Protein AF-A0A8T4T2M6-F1 (afdb_monomer_lite)

pLDDT: mean 74.39, std 11.46, range [34.25, 92.69]

Sequence (137 aa):
MAKRTNLLNYALTEQQREALRVYLTNAEISQTTISNKVGRSQRGISRILLGQGGLNQELATKIYKLLRTPQELEFLCNLQEHAVNFKQRDTGIQDSYTHLRDAYLSTIKTAFDNQPNERKLEILADLENLVKKYEAK

Foldseek 3Di:
DPPPPPQPFDADDLVLLVLLVVLCVVLVQDLVLVCVQLVHDSVQSVCNSVRNHTDGPSSVVSSVCCSPPVVVSVVSSVVVVVVVVVVVVVVVVVVVVVVVVVVVVVVVVVVLVPDDPVVNVVVVVVVVVVVVVVVVD

Structure (mmCIF, N/CA/C/O backbone):
data_AF-A0A8T4T2M6-F1
#
_entry.id   AF-A0A8T4T2M6-F1
#
loop_
_atom_site.group_PDB
_atom_site.id
_atom_site.type_symbol
_atom_site.label_atom_id
_atom_site.label_alt_id
_atom_site.label_comp_id
_atom_site.label_asym_id
_atom_site.label_entity_id
_atom_site.label_seq_id
_atom_site.pdbx_PDB_ins_code
_atom_site.Cartn_x
_atom_site.Cartn_y
_atom_site.Cartn_z
_atom_site.occupancy
_atom_site.B_iso_or_equiv
_atom_site.auth_seq_id
_atom_site.auth_comp_id
_atom_site.auth_asym_id
_atom_site.auth_atom_id
_atom_site.pdbx_PDB_model_num
ATOM 1 N N . MET A 1 1 ? 2.627 25.364 -31.805 1.00 34.25 1 MET A N 1
ATOM 2 C CA . MET A 1 1 ? 3.271 24.178 -32.418 1.00 34.25 1 MET A CA 1
ATOM 3 C C . MET A 1 1 ? 3.623 23.174 -31.324 1.00 34.25 1 MET A C 1
ATOM 5 O O . MET A 1 1 ? 4.614 23.369 -30.633 1.00 34.25 1 MET A O 1
ATOM 9 N N . ALA A 1 2 ? 2.818 22.127 -31.126 1.00 36.78 2 ALA A N 1
ATOM 10 C CA . ALA A 1 2 ? 3.217 21.013 -30.268 1.00 36.78 2 ALA A CA 1
ATOM 11 C C . ALA A 1 2 ? 4.234 20.158 -31.040 1.00 36.78 2 ALA A C 1
ATOM 13 O O . ALA A 1 2 ? 3.891 19.558 -32.060 1.00 36.78 2 ALA A O 1
ATOM 14 N N . LYS A 1 3 ? 5.499 20.154 -30.604 1.00 42.34 3 LYS A N 1
ATOM 15 C CA . LYS A 1 3 ? 6.517 19.236 -31.130 1.00 42.34 3 LYS A CA 1
ATOM 16 C C . LYS A 1 3 ? 6.006 17.808 -30.905 1.00 42.34 3 LYS A C 1
ATOM 18 O O . LYS A 1 3 ? 5.812 17.416 -29.759 1.00 42.34 3 LYS A O 1
ATOM 23 N N . ARG A 1 4 ? 5.765 17.047 -31.982 1.00 44.44 4 ARG A N 1
ATOM 24 C CA . ARG A 1 4 ? 5.502 15.602 -31.909 1.00 44.44 4 ARG A CA 1
ATOM 25 C C . ARG A 1 4 ? 6.739 14.949 -31.299 1.00 44.44 4 ARG A C 1
ATOM 27 O O . ARG A 1 4 ? 7.752 14.785 -31.973 1.00 44.44 4 ARG A O 1
ATOM 34 N N . THR A 1 5 ? 6.682 14.634 -30.012 1.00 48.62 5 THR A N 1
ATOM 35 C CA . THR A 1 5 ? 7.650 13.759 -29.360 1.00 48.62 5 THR A CA 1
ATOM 36 C C . THR A 1 5 ? 7.555 12.411 -30.060 1.00 48.62 5 THR A C 1
ATOM 38 O O . THR A 1 5 ? 6.572 11.691 -29.898 1.00 48.62 5 THR A O 1
ATOM 41 N N . ASN A 1 6 ? 8.551 12.090 -30.886 1.00 43.19 6 ASN A N 1
ATOM 42 C CA . ASN A 1 6 ? 8.732 10.741 -31.398 1.00 43.19 6 ASN A CA 1
ATOM 43 C C . ASN A 1 6 ? 8.905 9.820 -30.186 1.00 43.19 6 ASN A C 1
ATOM 45 O O . ASN A 1 6 ? 9.961 9.792 -29.556 1.00 43.19 6 ASN A O 1
ATOM 49 N N . LEU A 1 7 ? 7.837 9.108 -29.827 1.00 43.72 7 LEU A N 1
ATOM 50 C CA . LEU A 1 7 ? 7.881 7.990 -28.897 1.00 43.72 7 LEU A CA 1
ATOM 51 C C . LEU A 1 7 ? 8.654 6.872 -29.594 1.00 43.72 7 LEU A C 1
ATOM 53 O O . LEU A 1 7 ? 8.073 5.997 -30.229 1.00 43.72 7 LEU A O 1
ATOM 57 N N . LEU A 1 8 ? 9.982 6.930 -29.505 1.00 49.09 8 LEU A N 1
ATOM 58 C CA . LEU A 1 8 ? 10.813 5.750 -29.684 1.00 49.09 8 LEU A CA 1
ATOM 59 C C . LEU A 1 8 ? 10.276 4.708 -28.697 1.00 49.09 8 LEU A C 1
ATOM 61 O O . LEU A 1 8 ? 10.317 4.905 -27.482 1.00 49.09 8 LEU A O 1
ATOM 65 N N . ASN A 1 9 ? 9.645 3.672 -29.240 1.00 56.59 9 ASN A N 1
ATOM 66 C CA . ASN A 1 9 ? 8.954 2.652 -28.472 1.00 56.59 9 ASN A CA 1
ATOM 67 C C . ASN A 1 9 ? 10.001 1.636 -28.011 1.00 56.59 9 ASN A C 1
ATOM 69 O O . ASN A 1 9 ? 10.291 0.663 -28.705 1.00 56.59 9 ASN A O 1
ATOM 73 N N . TYR A 1 10 ? 10.640 1.917 -26.876 1.00 64.12 10 TYR A N 1
ATOM 74 C CA . TYR A 1 10 ? 11.613 1.006 -26.292 1.00 64.12 10 TYR A CA 1
ATOM 75 C C . TYR A 1 10 ? 10.845 -0.165 -25.675 1.00 64.12 10 TYR A C 1
ATOM 77 O O . TYR A 1 10 ? 10.082 0.009 -24.724 1.00 64.12 10 TYR A O 1
ATOM 85 N N . ALA A 1 11 ? 11.021 -1.360 -26.226 1.00 65.06 11 ALA A N 1
ATOM 86 C CA . ALA A 1 11 ? 10.512 -2.588 -25.633 1.00 65.06 11 ALA A CA 1
ATOM 87 C C . ALA A 1 11 ? 11.636 -3.260 -24.836 1.00 65.06 11 ALA A C 1
ATOM 89 O O . ALA A 1 11 ? 12.753 -3.393 -25.334 1.00 65.06 11 ALA A O 1
ATOM 90 N N . LEU A 1 12 ? 11.343 -3.704 -23.610 1.00 72.00 12 LEU A N 1
ATOM 91 C CA . LEU A 1 12 ? 12.220 -4.663 -22.933 1.00 72.00 12 LEU A CA 1
ATOM 92 C C . LEU A 1 12 ? 12.234 -5.956 -23.739 1.00 72.00 12 LEU A C 1
ATOM 94 O O . LEU A 1 12 ? 11.183 -6.374 -24.232 1.00 72.00 12 LEU A O 1
ATOM 98 N N . THR A 1 13 ? 13.381 -6.620 -23.825 1.00 79.69 13 THR A N 1
ATOM 99 C CA . THR A 1 13 ? 13.428 -7.977 -24.376 1.00 79.69 13 THR A CA 1
ATOM 100 C C . THR A 1 13 ? 12.667 -8.943 -23.468 1.00 79.69 13 THR A C 1
ATOM 102 O O . THR A 1 13 ? 12.436 -8.666 -22.290 1.00 79.69 13 THR A O 1
ATOM 105 N N . GLU A 1 14 ? 12.267 -10.095 -24.001 1.00 80.06 14 GLU A N 1
ATOM 106 C CA . GLU A 1 14 ? 11.636 -11.145 -23.196 1.00 80.06 14 GLU A CA 1
ATOM 107 C C . GLU A 1 14 ? 12.518 -11.568 -22.018 1.00 80.06 14 GLU A C 1
ATOM 109 O O . GLU A 1 14 ? 12.050 -11.594 -20.885 1.00 80.06 14 GLU A O 1
ATOM 114 N N . GLN A 1 15 ? 13.819 -11.739 -22.263 1.00 76.38 15 GLN A N 1
ATOM 115 C CA . GLN A 1 15 ? 14.806 -12.046 -21.231 1.00 76.38 15 GLN A CA 1
ATOM 116 C C . GLN A 1 15 ? 14.878 -10.969 -20.135 1.00 76.38 15 GLN A C 1
ATOM 118 O O . GLN A 1 15 ? 14.986 -11.296 -18.959 1.00 76.38 15 GLN A O 1
ATOM 123 N N . GLN A 1 16 ? 14.792 -9.682 -20.491 1.00 76.56 16 GLN A N 1
ATOM 124 C CA . GLN A 1 16 ? 14.789 -8.588 -19.512 1.00 76.56 16 GLN A CA 1
ATOM 125 C C . GLN A 1 16 ? 13.499 -8.546 -18.690 1.00 76.56 16 GLN A C 1
ATOM 127 O O . GLN A 1 16 ? 13.543 -8.246 -17.499 1.00 76.56 16 GLN A O 1
ATOM 132 N N . ARG A 1 17 ? 12.350 -8.841 -19.310 1.00 83.62 17 ARG A N 1
ATOM 133 C CA . ARG A 1 17 ? 11.072 -8.936 -18.592 1.00 83.62 17 ARG A CA 1
ATOM 134 C C . ARG A 1 17 ? 11.067 -10.113 -17.635 1.00 83.62 17 ARG A C 1
ATOM 136 O O . ARG A 1 17 ? 10.606 -9.954 -16.512 1.00 83.62 17 ARG A O 1
ATOM 143 N N . GLU A 1 18 ? 11.589 -11.253 -18.068 1.00 80.94 18 GLU A N 1
ATOM 144 C CA . GLU A 1 18 ? 11.655 -12.449 -17.238 1.00 80.94 18 GLU A CA 1
ATOM 145 C C . GLU A 1 18 ? 12.635 -12.266 -16.081 1.00 80.94 18 GLU A C 1
ATOM 147 O O . GLU A 1 18 ? 12.271 -12.513 -14.936 1.00 80.94 18 GLU A O 1
ATOM 152 N N . ALA A 1 19 ? 13.816 -11.696 -16.341 1.00 76.94 19 ALA A N 1
ATOM 153 C CA . ALA A 1 19 ? 14.750 -11.312 -15.288 1.00 76.94 19 ALA A CA 1
ATOM 154 C C . ALA A 1 19 ? 14.092 -10.367 -14.274 1.00 76.94 19 ALA A C 1
ATOM 156 O O . ALA A 1 19 ? 14.228 -10.580 -13.076 1.00 76.94 19 ALA A O 1
ATOM 157 N N . LEU A 1 20 ? 13.326 -9.371 -14.735 1.00 79.44 20 LEU A N 1
ATOM 158 C CA . LEU A 1 20 ? 12.578 -8.488 -13.845 1.00 79.44 20 LEU A CA 1
ATOM 159 C C . LEU A 1 20 ? 11.507 -9.246 -13.054 1.00 79.44 20 LEU A C 1
ATOM 161 O O . LEU A 1 20 ? 11.430 -9.052 -11.853 1.00 79.44 20 LEU A O 1
ATOM 165 N N . ARG A 1 21 ? 10.708 -10.130 -13.662 1.00 82.75 21 ARG A N 1
ATOM 166 C CA . ARG A 1 21 ? 9.704 -10.916 -12.919 1.00 82.75 21 ARG A CA 1
ATOM 167 C C . ARG A 1 21 ? 10.340 -11.784 -11.842 1.00 82.75 21 ARG A C 1
ATOM 169 O O . ARG A 1 21 ? 9.953 -11.660 -10.687 1.00 82.75 21 ARG A O 1
ATOM 176 N N . VAL A 1 22 ? 11.321 -12.604 -12.216 1.00 81.19 22 VAL A N 1
ATOM 177 C CA . VAL A 1 22 ? 12.038 -13.495 -11.293 1.00 81.19 22 VAL A CA 1
ATOM 178 C C . VAL A 1 22 ? 12.646 -12.687 -10.155 1.00 81.19 22 VAL A C 1
ATOM 180 O O . VAL A 1 22 ? 12.525 -13.063 -8.995 1.00 81.19 22 VAL A O 1
ATOM 183 N N . TYR A 1 23 ? 13.236 -11.538 -10.477 1.00 76.75 23 TYR A N 1
ATOM 184 C CA . TYR A 1 23 ? 13.822 -10.655 -9.484 1.00 76.75 23 TYR A CA 1
ATOM 185 C C . TYR A 1 23 ? 12.788 -10.159 -8.462 1.00 76.75 23 TYR A C 1
ATOM 187 O O . TYR A 1 23 ? 13.011 -10.239 -7.257 1.00 76.75 23 TYR A O 1
ATOM 195 N N . LEU A 1 24 ? 11.637 -9.678 -8.934 1.00 79.19 24 LEU A N 1
ATOM 196 C CA . LEU A 1 24 ? 10.571 -9.176 -8.067 1.00 79.19 24 LEU A CA 1
ATOM 197 C C . LEU A 1 24 ? 9.939 -10.280 -7.231 1.00 79.19 24 LEU A C 1
ATOM 199 O O . LEU A 1 24 ? 9.623 -10.051 -6.072 1.00 79.19 24 LEU A O 1
ATOM 203 N N . THR A 1 25 ? 9.784 -11.473 -7.798 1.00 82.00 25 THR A N 1
ATOM 204 C CA . THR A 1 25 ? 9.288 -12.636 -7.066 1.00 82.00 25 THR A CA 1
ATOM 205 C C . THR A 1 25 ? 10.268 -13.058 -5.974 1.00 82.00 25 THR A C 1
ATOM 207 O O . THR A 1 25 ? 9.846 -13.237 -4.838 1.00 82.00 25 THR A O 1
ATOM 210 N N . ASN A 1 26 ? 11.565 -13.154 -6.280 1.00 76.12 26 ASN A N 1
ATOM 211 C CA . ASN A 1 26 ? 12.584 -13.583 -5.317 1.00 76.12 26 ASN A CA 1
ATOM 212 C C . ASN A 1 26 ? 12.789 -12.583 -4.176 1.00 76.12 26 ASN A C 1
ATOM 214 O O . ASN A 1 26 ? 13.057 -12.986 -3.051 1.00 76.12 26 ASN A O 1
ATOM 218 N N . ALA A 1 27 ? 12.677 -11.288 -4.465 1.00 70.25 27 ALA A N 1
ATOM 219 C CA . ALA A 1 27 ? 12.750 -10.236 -3.455 1.00 70.25 27 ALA A CA 1
ATOM 220 C C . ALA A 1 27 ? 11.393 -9.975 -2.770 1.00 7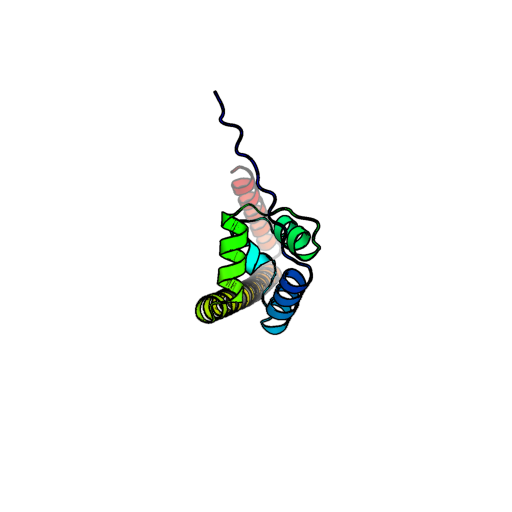0.25 27 ALA A C 1
ATOM 222 O O . ALA A 1 27 ? 11.266 -9.024 -2.004 1.00 70.25 27 ALA A O 1
ATOM 223 N N . GLU A 1 28 ? 10.363 -10.759 -3.109 1.00 78.00 28 GLU A N 1
ATOM 224 C CA . GLU A 1 28 ? 8.965 -10.571 -2.709 1.00 78.00 28 GLU A CA 1
ATOM 225 C C . GLU A 1 28 ? 8.404 -9.168 -3.014 1.00 78.00 28 GLU A C 1
ATOM 227 O O . GLU A 1 28 ? 7.342 -8.799 -2.521 1.00 78.00 28 GLU A O 1
ATOM 232 N N . ILE A 1 29 ? 9.063 -8.374 -3.864 1.00 77.75 29 ILE A N 1
ATOM 233 C CA . ILE A 1 29 ? 8.708 -6.982 -4.138 1.00 77.75 29 ILE A CA 1
ATOM 234 C C . ILE A 1 29 ? 7.391 -6.910 -4.919 1.00 77.75 29 ILE A C 1
ATOM 236 O O . ILE A 1 29 ? 7.278 -7.347 -6.068 1.00 77.75 29 ILE A O 1
ATOM 240 N N . SER A 1 30 ? 6.390 -6.256 -4.331 1.00 81.44 30 SER A N 1
ATOM 241 C CA . SER A 1 30 ? 5.091 -6.059 -4.963 1.00 81.44 30 SER A CA 1
ATOM 242 C C . SER A 1 30 ? 5.188 -5.150 -6.194 1.00 81.44 30 SER A C 1
ATOM 244 O O . SER A 1 30 ? 5.950 -4.177 -6.241 1.00 81.44 30 SER A O 1
ATOM 246 N N . GLN A 1 31 ? 4.328 -5.398 -7.187 1.00 77.88 31 GLN A N 1
ATOM 247 C CA . GLN A 1 31 ? 4.241 -4.534 -8.371 1.00 77.88 31 GLN A CA 1
ATOM 248 C C . GLN A 1 31 ? 3.907 -3.078 -8.011 1.00 77.88 31 GLN A C 1
ATOM 250 O O . GLN A 1 31 ? 4.321 -2.166 -8.725 1.00 77.88 31 GLN A O 1
ATOM 255 N N . THR A 1 32 ? 3.196 -2.852 -6.903 1.00 80.12 32 THR A N 1
ATOM 256 C CA . THR A 1 32 ? 2.858 -1.522 -6.377 1.00 80.12 32 THR A CA 1
ATOM 257 C C . THR A 1 32 ? 4.095 -0.771 -5.880 1.00 80.12 32 THR A C 1
ATOM 259 O O . THR A 1 32 ? 4.253 0.412 -6.173 1.00 80.12 32 THR A O 1
ATOM 262 N N . THR A 1 33 ? 5.014 -1.453 -5.194 1.00 78.31 33 THR A N 1
ATOM 263 C CA . THR A 1 33 ? 6.266 -0.856 -4.695 1.00 78.31 33 THR A CA 1
ATOM 264 C C . THR A 1 33 ? 7.098 -0.297 -5.855 1.00 78.31 33 THR A C 1
ATOM 266 O O . THR A 1 33 ? 7.558 0.846 -5.830 1.00 78.31 33 THR A O 1
ATOM 269 N N . ILE A 1 34 ? 7.205 -1.062 -6.941 1.00 80.81 34 ILE A N 1
ATOM 270 C CA . ILE A 1 34 ? 7.917 -0.650 -8.159 1.00 80.81 34 ILE A CA 1
ATOM 271 C C . ILE A 1 34 ? 7.161 0.458 -8.874 1.00 80.81 34 ILE A C 1
ATOM 273 O O . ILE A 1 34 ? 7.763 1.452 -9.264 1.00 80.81 34 ILE A O 1
ATOM 277 N N . SER A 1 35 ? 5.844 0.296 -9.037 1.00 84.06 35 SER A N 1
ATOM 278 C CA . SER A 1 35 ? 4.938 1.272 -9.649 1.00 84.06 35 SER A CA 1
ATOM 279 C C . SER A 1 35 ? 5.194 2.676 -9.100 1.00 84.06 35 SER A C 1
ATOM 281 O O . SER A 1 35 ? 5.390 3.611 -9.880 1.00 84.06 35 SER A O 1
ATOM 283 N N . ASN A 1 36 ? 5.303 2.789 -7.775 1.00 80.75 36 ASN A N 1
ATOM 284 C CA . ASN A 1 36 ? 5.612 4.036 -7.084 1.00 80.75 36 ASN A CA 1
ATOM 285 C C . ASN A 1 36 ? 7.026 4.544 -7.404 1.00 80.75 36 ASN A C 1
ATOM 287 O O . ASN A 1 36 ? 7.191 5.713 -7.747 1.00 80.75 36 ASN A O 1
ATOM 291 N N . LYS A 1 37 ? 8.044 3.674 -7.374 1.00 79.56 37 LYS A N 1
ATOM 292 C CA . LYS A 1 37 ? 9.443 4.050 -7.650 1.00 79.56 37 LYS A CA 1
ATOM 293 C C . LYS A 1 37 ? 9.672 4.534 -9.084 1.00 79.56 37 LYS A C 1
AT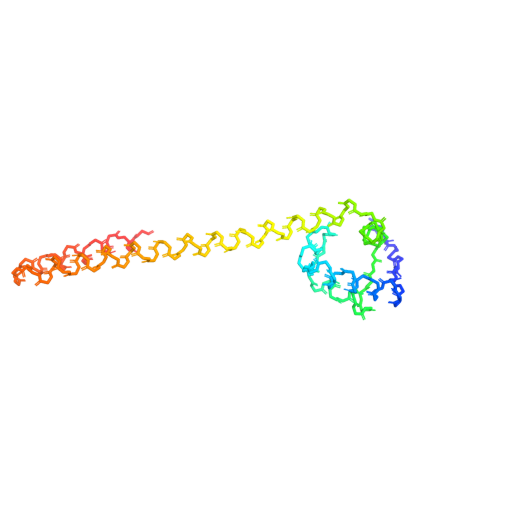OM 295 O O . LYS A 1 37 ? 10.411 5.493 -9.301 1.00 79.56 37 LYS A O 1
ATOM 300 N N . VAL A 1 38 ? 9.068 3.880 -10.076 1.00 80.06 38 VAL A N 1
ATOM 301 C CA . VAL A 1 38 ? 9.237 4.253 -11.491 1.00 80.06 38 VAL A CA 1
ATOM 302 C C . VAL A 1 38 ? 8.201 5.264 -11.993 1.00 80.06 38 VAL A C 1
ATOM 304 O O . VAL A 1 38 ? 8.309 5.717 -13.134 1.00 80.06 38 VAL A O 1
ATOM 307 N N . GLY A 1 39 ? 7.236 5.662 -11.157 1.00 81.12 39 GLY A N 1
ATOM 308 C CA . GLY A 1 39 ? 6.234 6.677 -11.494 1.00 81.12 39 GLY A CA 1
ATOM 309 C C . GLY A 1 39 ? 5.253 6.211 -12.572 1.00 81.12 39 GLY A C 1
ATOM 310 O O . GLY A 1 39 ? 4.921 6.955 -13.495 1.00 81.12 39 GLY A O 1
ATOM 311 N N . ARG A 1 40 ? 4.819 4.951 -12.502 1.00 82.62 40 ARG A N 1
ATOM 312 C CA . ARG A 1 40 ? 3.806 4.375 -13.400 1.00 82.62 40 ARG A CA 1
ATOM 313 C C . ARG A 1 40 ? 2.656 3.810 -12.593 1.00 82.62 40 ARG A C 1
ATOM 315 O O . ARG A 1 40 ? 2.775 3.651 -11.390 1.00 82.62 40 ARG A O 1
ATOM 322 N N . SER A 1 41 ? 1.539 3.516 -13.254 1.00 83.56 41 SER A N 1
ATOM 323 C CA . SER A 1 41 ? 0.453 2.759 -12.632 1.00 83.56 41 SER A CA 1
ATOM 324 C C . SER A 1 41 ? 0.809 1.276 -12.559 1.00 83.56 41 SER A C 1
ATOM 326 O O . SER A 1 41 ? 1.512 0.757 -13.431 1.00 83.56 41 SER A O 1
ATOM 328 N N . GLN A 1 42 ? 0.251 0.572 -11.576 1.00 81.56 42 GLN A N 1
ATOM 329 C CA . GLN A 1 42 ? 0.445 -0.870 -11.406 1.00 81.56 42 GLN A CA 1
ATOM 330 C C . GLN A 1 42 ? 0.046 -1.635 -12.677 1.00 81.56 42 GLN A C 1
ATOM 332 O O . GLN A 1 42 ? 0.770 -2.514 -13.136 1.00 81.56 42 GLN A O 1
ATOM 337 N N . ARG A 1 43 ? -1.059 -1.226 -13.320 1.00 82.94 43 ARG A N 1
ATOM 338 C CA . ARG A 1 43 ? -1.493 -1.762 -14.620 1.00 82.94 43 ARG A CA 1
ATOM 339 C C . ARG A 1 43 ? -0.447 -1.529 -15.715 1.00 82.94 43 ARG A C 1
ATOM 341 O O . ARG A 1 43 ? -0.236 -2.401 -16.552 1.00 82.94 43 ARG A O 1
ATOM 348 N N . GLY A 1 44 ? 0.212 -0.372 -15.710 1.00 81.88 44 GLY A N 1
ATOM 349 C CA . GLY A 1 44 ? 1.326 -0.071 -16.607 1.00 81.88 44 GLY A CA 1
ATOM 350 C C . GLY A 1 44 ? 2.506 -1.020 -16.397 1.00 81.88 44 GLY A C 1
ATOM 351 O O . GLY A 1 44 ? 2.995 -1.585 -17.369 1.00 81.88 44 GLY A O 1
ATOM 352 N N . ILE A 1 45 ? 2.902 -1.262 -15.143 1.00 82.62 45 ILE A N 1
ATOM 353 C CA . ILE A 1 45 ? 3.964 -2.222 -14.795 1.00 82.62 45 ILE A CA 1
ATOM 354 C C . ILE A 1 45 ? 3.591 -3.644 -15.210 1.00 82.62 45 ILE A C 1
ATOM 356 O O . ILE A 1 45 ? 4.376 -4.295 -15.891 1.00 82.62 45 ILE A O 1
ATOM 360 N N . SER A 1 46 ? 2.375 -4.096 -14.903 1.00 84.12 46 SER A N 1
ATOM 361 C CA . SER A 1 46 ? 1.865 -5.397 -15.352 1.00 84.12 46 SER A CA 1
ATOM 362 C C . SER A 1 46 ? 1.947 -5.551 -16.874 1.00 84.12 46 SER A C 1
ATOM 364 O O . SER A 1 46 ? 2.472 -6.544 -17.369 1.00 84.12 46 SER A O 1
ATOM 366 N N . ARG A 1 47 ? 1.515 -4.544 -17.644 1.00 84.69 47 ARG A N 1
ATOM 367 C CA . ARG A 1 47 ? 1.612 -4.581 -19.113 1.00 84.69 47 ARG A CA 1
ATOM 368 C C . ARG A 1 47 ? 3.055 -4.640 -19.608 1.00 84.69 47 ARG A C 1
ATOM 370 O O . ARG A 1 47 ? 3.323 -5.344 -20.575 1.00 84.69 47 ARG A O 1
ATOM 377 N N . ILE A 1 48 ? 3.976 -3.933 -18.957 1.00 83.38 48 ILE A N 1
ATOM 378 C CA . ILE A 1 48 ? 5.410 -3.978 -19.275 1.00 83.38 48 ILE A CA 1
ATOM 379 C C . ILE A 1 48 ? 5.968 -5.375 -19.006 1.00 83.38 48 ILE A C 1
ATOM 381 O O . ILE A 1 48 ? 6.632 -5.933 -19.874 1.00 83.38 48 ILE A O 1
ATOM 385 N N . LEU A 1 49 ? 5.646 -5.968 -17.853 1.00 81.44 49 LEU A N 1
ATOM 386 C CA . LEU A 1 49 ? 6.054 -7.329 -17.501 1.00 81.44 49 LEU A CA 1
ATOM 387 C C . LEU A 1 49 ? 5.482 -8.362 -18.477 1.00 81.44 49 LEU A C 1
ATOM 389 O O . LEU A 1 49 ? 6.169 -9.324 -18.798 1.00 81.44 49 LEU A O 1
ATOM 393 N N . LEU A 1 50 ? 4.270 -8.158 -18.995 1.00 81.81 50 LEU A N 1
ATOM 394 C CA . LEU A 1 50 ? 3.633 -9.016 -20.003 1.00 81.81 50 LEU A CA 1
ATOM 395 C C . LEU A 1 50 ? 4.107 -8.748 -21.444 1.00 81.81 50 LEU A C 1
ATOM 397 O O . LEU A 1 50 ? 3.659 -9.422 -22.364 1.00 81.81 50 LEU A O 1
ATOM 401 N N . GLY A 1 51 ? 4.991 -7.769 -21.671 1.00 77.69 51 GLY A N 1
ATOM 402 C CA . GLY A 1 51 ? 5.449 -7.397 -23.017 1.00 77.69 51 GLY A CA 1
ATOM 403 C C . GLY A 1 51 ? 4.413 -6.640 -23.857 1.00 77.69 51 GLY A C 1
ATOM 404 O O . GLY A 1 51 ? 4.624 -6.417 -25.041 1.00 77.69 51 GLY A O 1
ATOM 405 N N . GLN A 1 52 ? 3.308 -6.212 -23.244 1.00 78.88 52 GLN A N 1
ATOM 406 C CA . GLN A 1 52 ? 2.186 -5.498 -23.868 1.00 78.88 52 GLN A CA 1
ATOM 407 C C . GLN A 1 52 ? 2.232 -3.974 -23.629 1.00 78.88 52 GLN A C 1
ATOM 409 O O . GLN A 1 52 ? 1.258 -3.256 -23.902 1.00 78.88 52 GLN A O 1
ATOM 414 N N . GLY A 1 53 ? 3.316 -3.473 -23.031 1.00 70.06 53 GLY A N 1
ATOM 415 C CA . GLY A 1 53 ? 3.513 -2.074 -22.658 1.00 70.06 53 GLY A CA 1
ATOM 416 C C . GLY A 1 53 ? 4.781 -1.502 -23.283 1.00 70.06 53 GLY A C 1
ATOM 417 O O . GLY A 1 53 ? 5.859 -2.065 -23.114 1.00 70.06 53 GLY A O 1
ATOM 418 N N . GLY A 1 54 ? 4.644 -0.374 -23.979 1.00 69.50 54 GLY A N 1
ATOM 419 C CA . GLY A 1 54 ? 5.775 0.401 -24.483 1.00 69.50 54 GLY A CA 1
ATOM 420 C C . GLY A 1 54 ? 6.423 1.240 -23.384 1.00 69.50 54 GLY A C 1
ATOM 421 O O . GLY A 1 54 ? 5.729 1.769 -22.507 1.00 69.50 54 GLY A O 1
ATOM 422 N N . LEU A 1 55 ? 7.746 1.385 -23.431 1.00 71.88 55 LEU A N 1
ATOM 423 C CA . LEU A 1 55 ? 8.492 2.268 -22.540 1.00 71.88 55 LEU A CA 1
ATOM 424 C C . LEU A 1 55 ? 8.937 3.519 -23.291 1.00 71.88 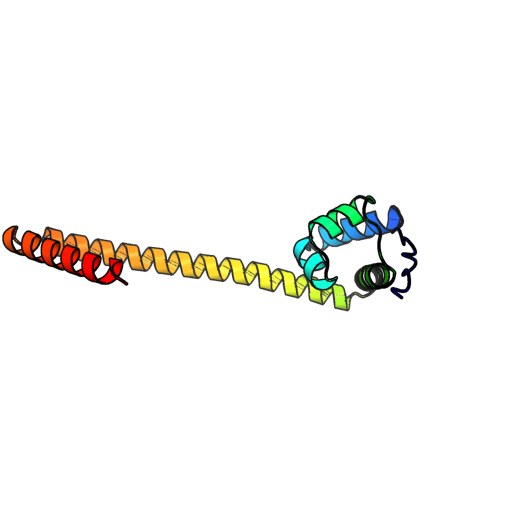55 LEU A C 1
ATOM 426 O O . LEU A 1 55 ? 9.361 3.457 -24.444 1.00 71.88 55 LEU A O 1
ATOM 430 N N . ASN A 1 56 ? 8.911 4.656 -22.599 1.00 74.81 56 ASN A N 1
ATOM 431 C CA . ASN A 1 56 ? 9.758 5.775 -22.991 1.00 74.81 56 ASN A CA 1
ATOM 432 C C . ASN A 1 56 ? 11.181 5.543 -22.445 1.00 74.81 56 ASN A C 1
ATOM 434 O O . ASN A 1 56 ? 11.386 4.763 -21.510 1.00 74.81 56 ASN A O 1
ATOM 438 N N . GLN A 1 57 ? 12.166 6.223 -23.029 1.00 70.69 57 GLN A N 1
ATOM 439 C CA . GLN A 1 57 ? 13.586 6.060 -22.692 1.00 70.69 57 GLN A CA 1
ATOM 440 C C . GLN A 1 57 ? 13.872 6.240 -21.193 1.00 70.69 57 GLN A C 1
ATOM 442 O O . GLN A 1 57 ? 14.660 5.498 -20.605 1.00 70.69 57 GLN A O 1
ATOM 447 N N . GLU A 1 58 ? 13.203 7.204 -20.561 1.00 77.12 58 GLU A N 1
ATOM 448 C CA . GLU A 1 58 ? 13.343 7.487 -19.134 1.00 77.12 58 GLU A CA 1
ATOM 449 C C . GLU A 1 58 ? 12.914 6.287 -18.277 1.00 77.12 58 GLU A C 1
ATOM 451 O O . GLU A 1 58 ? 13.645 5.862 -17.383 1.00 77.12 58 GLU A O 1
ATOM 456 N N . LEU A 1 59 ? 11.760 5.689 -18.580 1.00 76.12 59 LEU A N 1
ATOM 457 C CA . LEU A 1 59 ? 11.247 4.538 -17.845 1.00 76.12 59 LEU A CA 1
ATOM 458 C C . LEU A 1 59 ? 12.098 3.286 -18.066 1.00 76.12 59 LEU A C 1
ATOM 460 O O . LEU A 1 59 ? 12.375 2.569 -17.106 1.00 76.12 59 LEU A O 1
ATOM 464 N N . ALA A 1 60 ? 12.548 3.049 -19.301 1.00 74.25 60 ALA A N 1
ATOM 465 C CA . ALA A 1 60 ? 13.485 1.970 -19.601 1.00 74.25 60 ALA A CA 1
ATOM 466 C C . ALA A 1 60 ? 14.773 2.123 -18.786 1.00 74.25 60 ALA A C 1
ATOM 468 O O . ALA A 1 60 ? 15.224 1.167 -18.165 1.00 74.25 60 ALA A O 1
ATOM 469 N N . THR A 1 61 ? 15.299 3.346 -18.689 1.00 77.94 61 THR A N 1
ATOM 470 C CA . THR A 1 61 ? 16.487 3.647 -17.883 1.00 77.94 61 THR A CA 1
ATOM 471 C C . THR A 1 61 ? 16.246 3.393 -16.395 1.00 77.94 61 THR A C 1
ATOM 473 O O . THR A 1 61 ? 17.098 2.798 -15.739 1.00 77.94 61 THR A O 1
ATOM 476 N N . LYS A 1 62 ? 15.091 3.794 -15.847 1.00 80.06 62 LYS A N 1
ATOM 477 C CA . LYS A 1 62 ? 14.768 3.548 -14.431 1.00 80.06 62 LYS A CA 1
ATOM 478 C C . LYS A 1 62 ? 14.645 2.051 -14.128 1.00 80.06 62 LYS A C 1
ATOM 480 O O . LYS A 1 62 ? 15.235 1.593 -13.158 1.00 80.06 62 LYS A O 1
ATOM 485 N N . ILE A 1 63 ? 13.958 1.283 -14.978 1.00 77.88 63 ILE A N 1
ATOM 486 C CA . ILE A 1 63 ? 13.851 -0.180 -14.828 1.00 77.88 63 ILE A CA 1
ATOM 487 C C . ILE A 1 63 ? 15.232 -0.840 -14.943 1.00 77.88 63 ILE A C 1
ATOM 489 O O . ILE A 1 63 ? 15.563 -1.733 -14.171 1.00 77.88 63 ILE A O 1
ATOM 493 N N . TYR A 1 64 ? 16.068 -0.375 -15.868 1.00 77.00 64 TYR A N 1
ATOM 494 C CA . TYR A 1 64 ? 17.406 -0.925 -16.057 1.00 77.00 64 TYR A CA 1
ATOM 495 C C . TYR A 1 64 ? 18.338 -0.648 -14.874 1.00 77.00 64 TYR A C 1
ATOM 497 O O . TYR A 1 64 ? 19.124 -1.513 -14.495 1.00 77.00 64 TYR A O 1
ATOM 505 N N . LYS A 1 65 ? 18.231 0.540 -14.267 1.00 78.56 65 LYS A N 1
ATOM 506 C CA . LYS A 1 65 ? 18.940 0.877 -13.027 1.00 78.56 65 LYS A CA 1
ATOM 507 C C . LYS A 1 65 ? 18.494 -0.017 -11.872 1.00 78.56 65 LYS A C 1
ATOM 509 O O . LYS A 1 65 ? 19.348 -0.561 -11.186 1.00 78.56 65 LYS A O 1
ATOM 514 N N . LEU A 1 66 ? 17.187 -0.252 -11.723 1.00 74.50 66 LEU A N 1
ATOM 515 C CA . LEU A 1 66 ? 16.665 -1.187 -10.718 1.00 74.50 66 LEU A CA 1
ATOM 516 C C . LEU A 1 66 ? 17.266 -2.591 -10.874 1.00 74.50 66 LEU A C 1
ATOM 518 O O . LEU A 1 66 ? 17.703 -3.179 -9.897 1.00 74.50 66 LEU A O 1
ATOM 522 N N . LEU A 1 67 ? 17.360 -3.102 -12.105 1.00 68.50 67 LEU A N 1
ATOM 523 C CA . LEU A 1 67 ? 17.914 -4.434 -12.377 1.00 68.50 67 LEU A CA 1
ATOM 524 C C . LEU A 1 67 ? 19.425 -4.562 -12.133 1.00 68.50 67 LEU A C 1
ATOM 526 O O . LEU A 1 67 ? 19.929 -5.680 -12.050 1.00 68.50 67 LEU A O 1
ATOM 530 N N . ARG A 1 68 ? 20.170 -3.452 -12.095 1.00 70.88 68 ARG A N 1
ATOM 531 C CA . ARG A 1 68 ? 21.643 -3.465 -12.078 1.00 70.88 68 ARG A CA 1
ATOM 532 C C . ARG A 1 68 ? 22.273 -2.881 -10.822 1.00 70.88 68 ARG A C 1
ATOM 534 O O . ARG A 1 68 ? 23.490 -2.974 -10.682 1.00 70.88 68 ARG A O 1
ATOM 541 N N . THR A 1 69 ? 21.494 -2.279 -9.930 1.00 74.88 69 THR A N 1
ATOM 542 C CA . THR A 1 69 ? 22.027 -1.570 -8.764 1.00 74.88 69 THR A CA 1
ATOM 543 C C . THR A 1 69 ? 21.523 -2.219 -7.473 1.00 74.88 69 THR A C 1
ATOM 545 O O . THR A 1 69 ? 20.389 -1.962 -7.082 1.00 74.88 69 THR A O 1
ATOM 548 N N . PRO A 1 70 ? 22.356 -3.013 -6.771 1.00 69.25 70 PRO A N 1
ATOM 549 C CA . PRO A 1 70 ? 21.979 -3.675 -5.517 1.00 69.25 70 PRO A CA 1
ATOM 550 C C . PRO A 1 70 ? 21.424 -2.723 -4.445 1.00 69.25 70 PRO A C 1
ATOM 552 O O . PRO A 1 70 ? 20.491 -3.074 -3.736 1.00 69.25 70 PRO A O 1
ATOM 555 N N . GLN A 1 71 ? 21.919 -1.482 -4.377 1.00 71.81 71 GLN A N 1
ATOM 556 C CA . GLN A 1 71 ? 21.444 -0.483 -3.405 1.00 71.81 71 GLN A CA 1
ATOM 557 C C . GLN A 1 71 ? 19.997 -0.039 -3.657 1.00 71.81 71 GLN A C 1
ATOM 559 O O . GLN A 1 71 ? 19.233 0.198 -2.726 1.00 71.81 71 GLN A O 1
ATOM 564 N N . GLU A 1 72 ? 19.596 0.076 -4.926 1.00 70.19 72 GLU A N 1
ATOM 565 C CA . GLU A 1 72 ? 18.212 0.413 -5.281 1.00 70.19 72 GLU A CA 1
ATOM 566 C C . GLU A 1 72 ? 17.252 -0.722 -4.912 1.00 70.19 72 GLU A C 1
ATOM 568 O O . GLU A 1 72 ? 16.068 -0.494 -4.671 1.00 70.19 72 GLU A O 1
ATOM 573 N N . LEU A 1 73 ? 17.775 -1.942 -4.843 1.00 68.06 73 LEU A N 1
ATOM 574 C CA . LEU A 1 73 ? 17.029 -3.139 -4.501 1.00 68.06 73 LEU A CA 1
ATOM 575 C C . LEU A 1 73 ? 16.843 -3.255 -2.992 1.00 68.06 73 LEU A C 1
ATOM 577 O O . LEU A 1 73 ? 15.712 -3.406 -2.543 1.00 68.06 73 LEU A O 1
ATOM 581 N N . GLU A 1 74 ? 17.911 -3.063 -2.215 1.00 71.81 74 GLU A N 1
ATOM 582 C CA . GLU A 1 74 ? 17.826 -2.928 -0.754 1.00 71.81 74 GLU A CA 1
ATOM 583 C C . GLU A 1 74 ? 16.839 -1.825 -0.357 1.00 71.81 74 GLU A C 1
ATOM 585 O O . GLU A 1 74 ? 16.001 -2.015 0.522 1.00 71.81 74 GLU A O 1
ATOM 590 N N . PHE A 1 75 ? 16.855 -0.695 -1.069 1.00 75.38 75 PHE A N 1
ATOM 591 C CA . PHE A 1 75 ? 15.891 0.379 -0.856 1.00 75.38 75 PHE A CA 1
ATOM 592 C C . PHE A 1 75 ? 14.436 -0.056 -1.106 1.00 75.38 75 PHE A C 1
ATOM 594 O O . PHE A 1 75 ? 13.545 0.323 -0.344 1.00 75.38 75 PHE A O 1
ATOM 601 N N . LEU A 1 76 ? 14.169 -0.852 -2.149 1.00 72.38 76 LEU A N 1
ATOM 602 C CA . LEU A 1 76 ? 12.825 -1.371 -2.428 1.00 72.38 76 LEU A CA 1
ATOM 603 C C . LEU A 1 76 ? 12.373 -2.414 -1.400 1.00 72.38 76 LEU A C 1
ATOM 605 O O . LEU A 1 76 ? 11.207 -2.384 -1.002 1.00 72.38 76 LEU A O 1
ATOM 609 N N . CYS A 1 77 ? 13.275 -3.292 -0.957 1.00 71.38 77 CYS A N 1
ATOM 610 C CA . CYS A 1 77 ? 13.000 -4.254 0.109 1.00 71.38 77 CYS A CA 1
ATOM 611 C C . CYS A 1 77 ? 12.640 -3.526 1.411 1.00 71.38 77 CYS A C 1
ATOM 613 O O . CYS A 1 77 ? 11.576 -3.780 1.973 1.00 71.38 77 CYS A O 1
ATOM 615 N N . ASN A 1 78 ? 13.442 -2.532 1.809 1.00 76.56 78 ASN A N 1
ATOM 616 C CA . ASN A 1 78 ? 13.187 -1.719 3.000 1.00 76.56 78 ASN A CA 1
ATOM 617 C C . ASN A 1 78 ? 11.847 -0.973 2.902 1.00 76.56 78 ASN A C 1
ATOM 619 O O . ASN A 1 78 ? 11.053 -0.972 3.842 1.00 76.56 78 ASN A O 1
ATOM 623 N N . LEU A 1 79 ? 11.548 -0.360 1.749 1.00 73.81 79 LEU A N 1
ATOM 624 C CA . LEU A 1 79 ? 10.262 0.310 1.526 1.00 73.81 79 LEU A CA 1
ATOM 625 C C . LEU A 1 79 ? 9.073 -0.638 1.692 1.00 73.81 79 LEU A C 1
ATOM 627 O O . LEU A 1 79 ? 8.043 -0.247 2.245 1.00 73.81 79 LEU A O 1
ATOM 631 N N . GLN A 1 80 ? 9.193 -1.867 1.196 1.00 69.31 80 GLN A N 1
ATOM 632 C CA . GLN A 1 80 ? 8.132 -2.852 1.319 1.00 69.31 80 GLN A CA 1
ATOM 633 C C . GLN A 1 80 ? 7.979 -3.355 2.751 1.00 69.31 80 GLN A C 1
ATOM 635 O O . GLN A 1 80 ? 6.851 -3.437 3.234 1.00 69.31 80 GLN A O 1
ATOM 640 N N . GLU A 1 81 ? 9.082 -3.651 3.430 1.00 70.44 81 GLU A N 1
ATOM 641 C CA . GLU A 1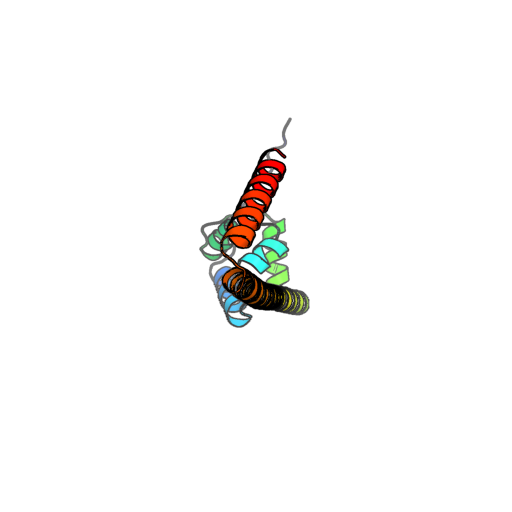 81 ? 9.073 -4.053 4.834 1.00 70.44 81 GLU A CA 1
ATOM 642 C C . GLU A 1 81 ? 8.368 -2.992 5.690 1.00 70.44 81 GLU A C 1
ATOM 644 O O . GLU A 1 81 ? 7.457 -3.305 6.458 1.00 70.44 81 GLU A O 1
ATOM 649 N N . HIS A 1 82 ? 8.674 -1.710 5.471 1.00 65.94 82 HIS A N 1
ATOM 650 C CA . HIS A 1 82 ? 7.970 -0.613 6.130 1.00 65.94 82 HIS A CA 1
ATOM 651 C C . HIS A 1 82 ? 6.482 -0.546 5.766 1.00 65.94 82 HIS A C 1
ATOM 653 O O . HIS A 1 82 ? 5.659 -0.323 6.652 1.00 65.94 82 HIS A O 1
ATOM 659 N N . ALA A 1 83 ? 6.108 -0.762 4.502 1.00 60.50 83 ALA A N 1
ATOM 660 C CA . ALA A 1 83 ? 4.706 -0.760 4.081 1.00 60.50 83 ALA A CA 1
ATOM 661 C C . ALA A 1 83 ? 3.897 -1.922 4.692 1.00 60.50 83 ALA A C 1
ATOM 663 O O . ALA A 1 83 ? 2.726 -1.744 5.035 1.00 60.50 83 ALA A O 1
ATOM 664 N N . VAL A 1 84 ? 4.508 -3.100 4.850 1.00 66.44 84 VAL A N 1
ATOM 665 C CA . VAL A 1 84 ? 3.907 -4.263 5.525 1.00 66.44 84 VAL A CA 1
ATOM 666 C C . VAL A 1 84 ? 3.777 -3.997 7.024 1.00 66.44 84 VAL A C 1
ATOM 668 O O . VAL A 1 84 ? 2.686 -4.141 7.576 1.00 66.44 84 VAL A O 1
ATOM 671 N N . ASN A 1 85 ? 4.846 -3.516 7.660 1.00 60.69 85 ASN A N 1
ATOM 672 C CA . ASN A 1 85 ? 4.861 -3.176 9.082 1.00 60.69 85 ASN A CA 1
ATOM 673 C C . ASN A 1 85 ? 3.854 -2.069 9.428 1.00 60.69 85 ASN A C 1
ATOM 675 O O . ASN A 1 85 ? 3.243 -2.104 10.493 1.00 60.69 85 ASN A O 1
ATOM 679 N N . PHE A 1 86 ? 3.636 -1.102 8.532 1.00 55.91 86 PHE A N 1
ATOM 680 C CA . PHE A 1 86 ? 2.627 -0.059 8.725 1.00 55.91 86 PHE A CA 1
ATOM 681 C C . PHE A 1 86 ? 1.206 -0.640 8.720 1.00 55.91 86 PHE A C 1
ATOM 683 O O . PHE A 1 86 ? 0.442 -0.381 9.643 1.00 55.91 86 PHE A O 1
ATOM 690 N N . LYS A 1 87 ? 0.875 -1.520 7.764 1.00 55.75 87 LYS A N 1
ATOM 691 C CA . LYS A 1 87 ? -0.434 -2.202 7.729 1.00 55.75 87 LYS A CA 1
ATOM 692 C C . LYS A 1 87 ? -0.683 -3.089 8.951 1.00 55.75 87 LYS A C 1
ATOM 694 O O . LYS A 1 87 ? -1.814 -3.162 9.429 1.00 55.75 87 LYS A O 1
ATOM 699 N N . GLN A 1 88 ? 0.354 -3.764 9.450 1.00 58.97 88 GLN A N 1
ATOM 700 C CA . GLN A 1 88 ? 0.272 -4.571 10.673 1.00 58.97 88 GLN A CA 1
ATOM 701 C C . GLN A 1 88 ? 0.079 -3.704 11.927 1.00 58.97 88 GLN A C 1
ATOM 703 O O . GLN A 1 88 ? -0.670 -4.070 12.829 1.00 58.97 88 GLN A O 1
ATOM 708 N N . ARG A 1 89 ? 0.705 -2.520 11.980 1.00 58.41 89 ARG A N 1
ATOM 709 C CA . ARG A 1 89 ? 0.467 -1.544 13.054 1.00 58.41 89 ARG A CA 1
ATOM 710 C C . ARG A 1 89 ? -0.945 -0.967 13.005 1.00 58.41 89 ARG A C 1
ATOM 712 O O . ARG A 1 89 ? -1.572 -0.870 14.053 1.00 58.41 89 ARG A O 1
ATOM 719 N N . ASP A 1 90 ? -1.459 -0.645 11.821 1.00 57.88 90 ASP A N 1
ATOM 720 C CA . ASP A 1 90 ? -2.829 -0.141 11.660 1.00 57.88 90 ASP A CA 1
ATOM 721 C C . ASP A 1 90 ? -3.875 -1.176 12.100 1.00 57.88 90 ASP A C 1
ATOM 723 O O . ASP A 1 90 ? -4.832 -0.825 12.788 1.00 57.88 90 ASP A O 1
ATOM 727 N N . THR A 1 91 ? -3.663 -2.459 11.784 1.00 60.53 91 THR A N 1
ATOM 728 C CA . THR A 1 91 ? -4.533 -3.553 12.260 1.00 60.53 91 THR A CA 1
ATOM 729 C C . THR A 1 91 ? -4.445 -3.729 13.776 1.00 60.53 91 THR A C 1
ATOM 731 O O . THR A 1 91 ? -5.478 -3.741 14.435 1.00 60.53 91 THR A O 1
ATOM 734 N N . GLY A 1 92 ? -3.243 -3.729 14.362 1.00 63.97 92 GLY A N 1
ATOM 735 C CA . GLY A 1 92 ? -3.081 -3.790 15.822 1.00 63.97 92 GLY A CA 1
ATOM 736 C C . GLY A 1 92 ? -3.714 -2.606 16.573 1.00 63.97 92 GLY A C 1
ATOM 737 O O . GLY A 1 92 ? -4.287 -2.777 17.653 1.00 63.97 92 GLY A O 1
ATOM 738 N N . ILE A 1 93 ? -3.658 -1.399 15.999 1.00 62.56 93 ILE A N 1
ATOM 739 C CA . ILE A 1 93 ? -4.329 -0.209 16.542 1.00 62.56 93 ILE A CA 1
ATOM 740 C C . ILE A 1 93 ? -5.851 -0.352 16.421 1.00 62.56 93 ILE A C 1
ATOM 742 O O . ILE A 1 93 ? -6.562 -0.112 17.396 1.00 62.56 93 ILE A O 1
ATOM 746 N N . GLN A 1 94 ? -6.363 -0.772 15.263 1.00 60.56 94 GLN A N 1
ATOM 747 C CA . GLN A 1 94 ? -7.797 -0.966 15.038 1.00 60.56 94 GLN A CA 1
ATOM 748 C C . GLN A 1 94 ? -8.392 -2.044 15.958 1.00 60.56 94 GLN A C 1
ATOM 750 O O . GLN A 1 94 ? -9.475 -1.841 16.516 1.00 60.56 94 GLN A O 1
ATOM 755 N N . ASP A 1 95 ? -7.671 -3.141 16.177 1.00 66.19 95 ASP A N 1
ATOM 756 C CA . ASP A 1 95 ? -8.065 -4.197 17.109 1.00 66.19 95 ASP A CA 1
ATOM 757 C C . ASP A 1 95 ? -8.093 -3.660 18.546 1.00 66.19 95 ASP A C 1
ATOM 759 O O . ASP A 1 95 ? -9.082 -3.837 19.256 1.00 66.19 95 ASP A O 1
ATOM 763 N N . SER A 1 96 ? -7.077 -2.889 18.953 1.00 67.31 96 SER A N 1
ATOM 764 C CA . SER A 1 96 ? -7.039 -2.243 20.276 1.00 67.31 96 SER A CA 1
ATOM 765 C C . SER A 1 96 ? -8.215 -1.280 20.495 1.00 67.31 96 SER A C 1
ATOM 767 O O . SER A 1 96 ? -8.843 -1.300 21.556 1.00 67.31 96 SER A O 1
ATOM 769 N N . TYR A 1 97 ? -8.563 -0.465 19.492 1.00 70.62 97 TYR A N 1
ATOM 770 C CA . TYR A 1 97 ? -9.738 0.413 19.549 1.00 70.62 97 TYR A CA 1
ATOM 771 C C . TYR A 1 97 ? -11.046 -0.374 19.626 1.00 70.62 97 TYR A C 1
ATOM 773 O O . TYR A 1 97 ? -11.944 0.014 20.372 1.00 70.62 97 TYR A O 1
ATOM 781 N N . THR A 1 98 ? -11.156 -1.477 18.884 1.00 73.44 98 THR A N 1
ATOM 782 C CA . THR A 1 98 ? -12.341 -2.344 18.898 1.00 73.44 98 THR A CA 1
ATOM 783 C C . THR A 1 98 ? -12.526 -2.974 20.276 1.00 73.44 98 THR A C 1
ATOM 785 O O . THR A 1 98 ? -13.598 -2.849 20.864 1.00 73.44 98 THR A O 1
ATOM 788 N N . HIS A 1 99 ? -11.462 -3.536 20.853 1.00 71.81 99 HIS A N 1
ATOM 789 C CA . HIS A 1 99 ? -11.494 -4.120 22.192 1.00 71.81 99 HIS A CA 1
ATOM 790 C C . HIS A 1 99 ? -11.849 -3.099 23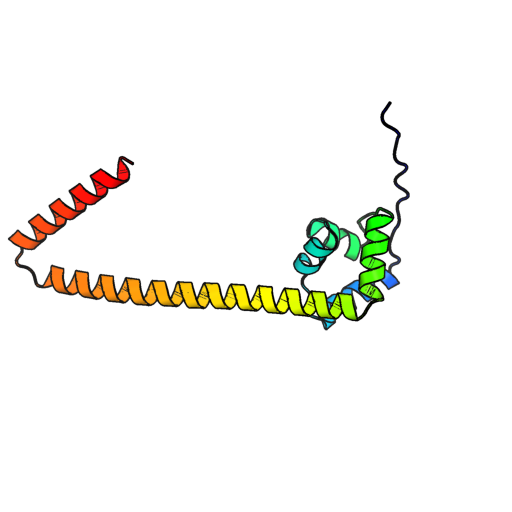.280 1.00 71.81 99 HIS A C 1
ATOM 792 O O . HIS A 1 99 ? -12.687 -3.386 24.136 1.00 71.81 99 HIS A O 1
ATOM 798 N N . LEU A 1 100 ? -11.264 -1.896 23.241 1.00 74.19 100 LEU A N 1
ATOM 799 C CA . LEU A 1 100 ? -11.602 -0.832 24.190 1.00 74.19 100 LEU A CA 1
ATOM 800 C C . LEU A 1 100 ?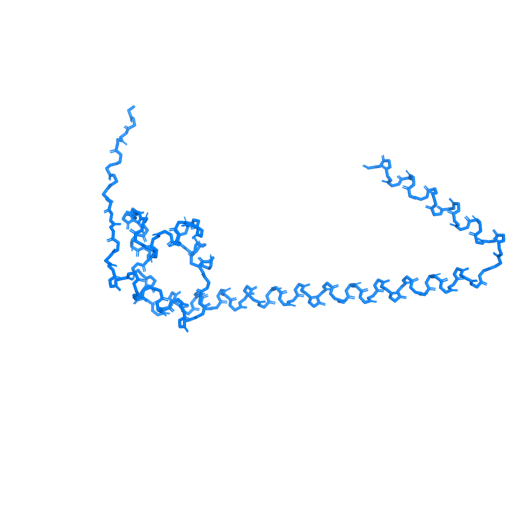 -13.060 -0.392 24.037 1.00 74.19 100 LEU A C 1
ATOM 802 O O . LEU A 1 100 ? -13.778 -0.301 25.032 1.00 74.19 100 LEU A O 1
ATOM 806 N N . ARG A 1 101 ? -13.519 -0.158 22.804 1.00 77.19 101 ARG A N 1
ATOM 807 C CA . ARG A 1 101 ? -14.906 0.229 22.520 1.00 77.19 101 ARG A CA 1
ATOM 808 C C . ARG A 1 101 ? -15.886 -0.805 23.061 1.00 77.19 101 ARG A C 1
ATOM 810 O O . ARG A 1 101 ? -16.837 -0.434 23.742 1.00 77.19 101 ARG A O 1
ATOM 817 N N . ASP A 1 102 ? -15.648 -2.080 22.785 1.00 78.38 102 ASP A N 1
ATOM 818 C CA . ASP A 1 102 ? -16.557 -3.151 23.182 1.00 78.38 102 ASP A CA 1
ATOM 819 C C . ASP A 1 102 ? -16.577 -3.321 24.715 1.00 78.38 102 ASP A C 1
ATOM 821 O O . ASP A 1 102 ? -17.647 -3.503 25.300 1.00 78.38 102 ASP A O 1
ATOM 825 N N . ALA A 1 103 ? -15.435 -3.146 25.394 1.00 79.06 103 ALA A N 1
ATOM 826 C CA . ALA A 1 103 ? -15.365 -3.121 26.858 1.00 79.06 103 ALA A CA 1
ATOM 827 C C . ALA A 1 103 ? -16.141 -1.936 27.467 1.00 79.06 103 ALA A C 1
ATOM 829 O O . ALA A 1 103 ? -16.919 -2.116 28.412 1.00 79.06 103 ALA A O 1
ATOM 830 N N . TYR A 1 104 ? -15.986 -0.730 26.911 1.00 75.19 104 TYR A N 1
ATOM 831 C CA . TYR A 1 104 ? -16.737 0.449 27.353 1.00 75.19 104 TYR A CA 1
ATOM 832 C C . TYR A 1 104 ? -18.240 0.294 27.109 1.00 75.19 104 TYR A C 1
ATOM 834 O O . TYR A 1 104 ? -19.029 0.549 28.018 1.00 75.19 104 TYR A O 1
ATOM 842 N N . LEU A 1 105 ? -18.651 -0.176 25.928 1.00 78.19 105 LEU A N 1
ATOM 843 C CA . LEU A 1 105 ? -20.061 -0.409 25.605 1.00 78.19 105 LEU A CA 1
ATOM 844 C C . LEU A 1 105 ? -20.682 -1.482 26.502 1.00 78.19 105 LEU A C 1
ATOM 846 O O . LEU A 1 105 ? -21.801 -1.300 26.973 1.00 78.19 105 LEU A O 1
ATOM 850 N N . SER A 1 106 ? -19.952 -2.560 26.797 1.00 85.69 106 SER A N 1
ATOM 851 C CA . SER A 1 106 ? -20.387 -3.594 27.742 1.00 85.69 106 SER A CA 1
ATOM 852 C C . SER A 1 106 ? -20.596 -3.028 29.152 1.00 85.69 106 SER A C 1
ATOM 854 O O . SER A 1 106 ? -21.615 -3.289 29.797 1.00 85.69 106 SER A O 1
ATOM 856 N N . THR A 1 107 ? -19.677 -2.171 29.606 1.00 82.75 107 THR A N 1
ATOM 857 C CA . THR A 1 107 ? -19.769 -1.504 30.913 1.00 82.75 107 THR A CA 1
ATOM 858 C C . THR A 1 107 ? -20.966 -0.554 30.970 1.00 82.75 107 THR A C 1
ATOM 860 O O . THR A 1 107 ? -21.743 -0.599 31.923 1.00 82.75 107 THR A O 1
ATOM 863 N N . ILE A 1 108 ? -21.163 0.264 29.930 1.00 75.81 108 ILE A N 1
ATOM 864 C CA . ILE A 1 108 ? -22.300 1.190 29.817 1.00 75.81 108 ILE A CA 1
ATOM 865 C C . ILE A 1 108 ? -23.619 0.418 29.778 1.00 75.81 108 ILE A C 1
ATOM 867 O O . ILE A 1 108 ? -24.545 0.765 30.506 1.00 75.81 108 ILE A O 1
ATOM 871 N N . LYS A 1 109 ? -23.698 -0.653 28.981 1.00 83.56 109 LYS A N 1
ATOM 872 C CA . LYS A 1 109 ? -24.882 -1.512 28.900 1.00 83.56 109 LYS A CA 1
ATOM 873 C C . LYS A 1 109 ? -25.214 -2.114 30.260 1.00 83.56 109 LYS A C 1
ATOM 875 O O . LYS A 1 109 ? -26.354 -2.031 30.694 1.00 83.56 109 LYS A O 1
ATOM 880 N N . THR A 1 110 ? -24.219 -2.652 30.961 1.00 84.62 110 THR A N 1
ATOM 881 C CA . THR A 1 110 ? -24.410 -3.222 32.302 1.00 84.62 110 THR A CA 1
ATOM 882 C C . THR A 1 110 ? -24.888 -2.162 33.297 1.00 84.62 110 THR A C 1
ATOM 884 O O . THR A 1 110 ? -25.818 -2.398 34.066 1.00 84.62 110 THR A O 1
ATOM 887 N N . ALA A 1 111 ? -24.292 -0.967 33.268 1.00 76.75 111 ALA A N 1
ATOM 888 C CA . ALA A 1 111 ? -24.694 0.141 34.130 1.00 76.75 111 ALA A CA 1
ATOM 889 C C . ALA A 1 111 ? -26.124 0.616 33.836 1.00 76.75 111 ALA A C 1
ATOM 891 O O . ALA A 1 111 ? -26.865 0.893 34.778 1.00 76.75 111 ALA A O 1
ATOM 892 N N . PHE A 1 112 ? -26.510 0.675 32.558 1.00 87.75 112 PHE A N 1
ATOM 893 C CA . PHE A 1 112 ? -27.858 1.013 32.109 1.00 87.75 112 PHE A CA 1
ATOM 894 C C . PHE A 1 112 ? -28.869 -0.063 32.516 1.00 87.75 112 PHE A C 1
ATOM 896 O O . PHE A 1 112 ? -29.895 0.265 33.103 1.00 87.75 112 PHE A O 1
ATOM 903 N N . ASP A 1 113 ? -28.561 -1.342 32.283 1.00 89.50 113 ASP A N 1
ATOM 904 C CA . ASP A 1 113 ? -29.416 -2.489 32.608 1.00 89.50 113 ASP A CA 1
ATOM 905 C C . ASP A 1 113 ? -29.739 -2.563 34.113 1.00 89.50 113 ASP A C 1
ATOM 907 O O . ASP A 1 113 ? -30.845 -2.968 34.477 1.00 89.50 113 ASP A O 1
ATOM 911 N N . ASN A 1 114 ? -28.834 -2.086 34.971 1.00 90.25 114 ASN A N 1
ATOM 912 C CA . ASN A 1 114 ? -29.014 -2.027 36.424 1.00 90.25 114 ASN A CA 1
ATOM 913 C C . ASN A 1 114 ? -29.757 -0.774 36.935 1.00 90.25 114 ASN A C 1
ATOM 915 O O . ASN A 1 114 ? -30.004 -0.670 38.136 1.00 90.25 114 ASN A O 1
ATOM 919 N N . GLN A 1 115 ? -30.120 0.182 36.071 1.00 85.50 115 GLN A N 1
ATOM 920 C CA . GLN A 1 115 ? -30.924 1.342 36.477 1.00 85.50 115 GLN A CA 1
ATOM 921 C C . GLN A 1 115 ? -32.416 0.980 36.628 1.00 85.50 115 GLN A C 1
ATOM 923 O O . GLN A 1 115 ? -32.920 0.100 35.919 1.00 85.50 115 GLN A O 1
ATOM 928 N N . PRO A 1 116 ? -33.167 1.687 37.491 1.00 92.69 116 PRO A N 1
ATOM 929 C CA . PRO A 1 116 ? -34.625 1.588 37.521 1.00 92.69 116 PRO A CA 1
ATOM 930 C C . PRO A 1 116 ? -35.245 2.046 36.188 1.00 92.69 116 PRO A C 1
ATOM 932 O O . PRO A 1 116 ? -34.686 2.893 35.490 1.00 92.69 116 PRO A O 1
ATOM 935 N N . ASN A 1 117 ? -36.415 1.498 35.831 1.00 89.12 117 ASN A N 1
ATOM 936 C CA . ASN A 1 117 ? -37.054 1.737 34.526 1.00 89.12 117 ASN A CA 1
ATOM 937 C C . ASN A 1 117 ? -37.301 3.223 34.224 1.00 89.12 117 ASN A C 1
ATOM 939 O O . ASN A 1 117 ? -37.091 3.648 33.093 1.00 89.12 117 ASN A O 1
ATOM 943 N N . GLU A 1 118 ? -37.688 4.017 35.223 1.00 86.56 118 GLU A N 1
ATOM 944 C CA . GLU A 1 118 ? -37.887 5.465 35.066 1.00 86.56 118 GLU A CA 1
ATOM 945 C C . GLU A 1 118 ? -36.589 6.158 34.629 1.00 86.56 118 GLU A C 1
ATOM 947 O O . GLU A 1 118 ? -36.568 6.902 33.651 1.00 86.56 118 GLU A O 1
ATOM 952 N N . ARG A 1 119 ? -35.465 5.803 35.262 1.00 85.44 119 ARG A N 1
ATOM 953 C CA . ARG A 1 119 ? -34.147 6.352 34.930 1.00 85.44 119 ARG A CA 1
ATOM 954 C C . ARG A 1 119 ? -33.628 5.869 33.575 1.00 85.44 119 ARG A C 1
ATOM 956 O O . ARG A 1 119 ? -32.953 6.620 32.877 1.00 85.44 119 ARG A O 1
ATOM 963 N N . LYS A 1 120 ? -33.953 4.635 33.173 1.00 86.56 120 LYS A N 1
ATOM 964 C CA . LYS A 1 120 ? -33.638 4.116 31.829 1.00 86.56 120 LYS A CA 1
ATOM 965 C C . LYS A 1 120 ? -34.321 4.933 30.735 1.00 86.56 120 LYS A C 1
ATOM 967 O O . LYS A 1 120 ? -33.682 5.250 29.736 1.00 86.56 120 LYS A O 1
ATOM 972 N N . LEU A 1 121 ? -35.595 5.278 30.924 1.00 87.50 121 LEU A N 1
ATOM 973 C CA . LEU A 1 121 ? -36.365 6.075 29.965 1.00 87.50 121 LEU A CA 1
ATOM 974 C C . LEU A 1 121 ? -35.799 7.493 29.820 1.00 87.50 121 LEU A C 1
ATOM 976 O O . LEU A 1 121 ? -35.661 7.970 28.696 1.00 87.50 121 LEU A O 1
ATOM 980 N N . GLU A 1 122 ? -35.399 8.123 30.927 1.00 86.06 122 GLU A N 1
ATOM 981 C CA . GLU A 1 122 ? -34.714 9.425 30.909 1.00 86.06 122 GLU A CA 1
ATOM 982 C C . GLU A 1 122 ? -33.400 9.367 30.116 1.00 86.06 122 GLU A C 1
ATOM 984 O O . GLU A 1 122 ? -33.187 10.170 29.210 1.00 86.06 122 GLU A O 1
ATOM 989 N N . ILE A 1 123 ? -32.548 8.370 30.388 1.00 82.50 123 ILE A N 1
ATOM 990 C CA . ILE A 1 123 ? -31.265 8.200 29.686 1.00 82.50 123 ILE A CA 1
ATOM 991 C C . ILE A 1 123 ? -31.472 7.955 28.181 1.00 82.50 123 ILE A C 1
ATOM 993 O O . ILE A 1 123 ? -30.706 8.468 27.366 1.00 82.50 123 ILE A O 1
ATOM 997 N N . LEU A 1 124 ? -32.493 7.183 27.790 1.00 87.38 124 LEU A N 1
ATOM 998 C CA . LEU A 1 124 ? -32.811 6.957 26.375 1.00 87.38 124 LEU A CA 1
ATOM 999 C C . LEU A 1 124 ? -33.271 8.242 25.680 1.00 87.38 124 LEU A C 1
ATOM 1001 O O . LEU A 1 124 ? -32.819 8.513 24.569 1.00 87.38 124 LEU A O 1
ATOM 1005 N N . ALA A 1 125 ? -34.110 9.047 26.335 1.00 84.88 125 ALA A N 1
ATOM 1006 C CA . ALA A 1 125 ? -34.541 10.339 25.805 1.00 84.88 125 ALA A CA 1
ATOM 1007 C C . ALA A 1 125 ? -33.360 11.318 25.659 1.00 84.88 125 ALA A C 1
ATOM 1009 O O . ALA A 1 125 ? -33.245 12.014 24.647 1.00 84.88 125 ALA A O 1
ATOM 1010 N N . ASP A 1 126 ? -32.441 11.334 26.628 1.00 87.44 126 ASP A N 1
ATOM 1011 C CA . ASP A 1 126 ? -31.221 12.145 26.573 1.00 87.44 126 ASP A CA 1
ATOM 1012 C C . ASP A 1 126 ? -30.291 11.713 25.430 1.00 87.44 126 ASP A C 1
ATOM 1014 O O . ASP A 1 126 ? -29.766 12.562 24.703 1.00 87.44 126 ASP A O 1
ATOM 1018 N N . LEU A 1 127 ? -30.117 10.403 25.221 1.00 83.94 127 LEU A N 1
ATOM 1019 C CA . LEU A 1 127 ? -29.351 9.864 24.093 1.00 83.94 127 LEU A CA 1
ATOM 1020 C C . LEU A 1 127 ? -29.995 10.218 22.750 1.00 83.94 127 LEU A C 1
ATOM 1022 O O . LEU A 1 127 ? -29.290 10.626 21.828 1.00 83.94 127 LEU A O 1
ATOM 1026 N N . GLU A 1 128 ? -31.318 10.120 22.640 1.00 85.75 128 GLU A N 1
ATOM 1027 C CA . GLU A 1 128 ? -32.050 10.494 21.429 1.00 85.75 128 GLU A CA 1
ATOM 1028 C C . GLU A 1 128 ? -31.874 11.988 21.105 1.00 85.75 128 GLU A C 1
ATOM 1030 O O . GLU A 1 128 ? -31.600 12.360 19.961 1.00 85.75 128 GLU A O 1
ATOM 1035 N N . ASN A 1 129 ? -31.953 12.855 22.119 1.00 86.88 129 ASN A N 1
ATOM 1036 C CA . ASN A 1 129 ? -31.701 14.290 21.971 1.00 86.88 129 ASN A CA 1
ATOM 1037 C C . ASN A 1 129 ? -30.253 14.586 21.561 1.00 86.88 129 ASN A C 1
ATOM 1039 O O . ASN A 1 129 ? -30.005 15.478 20.743 1.00 86.88 129 ASN A O 1
ATOM 1043 N N . LEU A 1 130 ? -29.292 13.836 22.105 1.00 82.44 130 LEU A N 1
ATOM 1044 C CA . LEU A 1 130 ? -27.885 13.963 21.745 1.00 82.44 130 LEU A CA 1
ATOM 1045 C C . LEU A 1 130 ? -27.656 13.589 20.274 1.00 82.44 130 LEU A C 1
ATOM 1047 O O . LEU A 1 130 ? -26.993 14.341 19.562 1.00 82.44 130 LEU A O 1
ATOM 1051 N N . VAL A 1 131 ? -28.234 12.479 19.803 1.00 82.69 131 VAL A N 1
ATOM 1052 C CA . VAL A 1 131 ? -28.137 12.038 18.400 1.00 82.69 131 VAL A CA 1
ATOM 1053 C C . VAL A 1 131 ? -28.733 13.087 17.464 1.00 82.69 131 VAL A C 1
ATOM 1055 O O . VAL A 1 131 ? -28.032 13.560 16.571 1.00 82.69 131 VAL A O 1
ATOM 1058 N N . LYS A 1 132 ? -29.958 13.558 17.734 1.00 82.38 132 LYS A N 1
ATOM 1059 C CA . LYS A 1 132 ? -30.614 14.615 16.938 1.00 82.38 132 LYS A CA 1
ATOM 1060 C C . LYS A 1 132 ? -29.769 15.888 16.833 1.00 82.38 132 LYS A C 1
ATOM 1062 O O . LYS A 1 132 ? -29.732 16.528 15.786 1.00 82.38 132 LYS A O 1
ATOM 1067 N N . LYS A 1 133 ? -29.062 16.260 17.907 1.00 88.38 133 LYS A N 1
ATOM 1068 C CA . LYS A 1 133 ? -28.173 17.433 17.929 1.00 88.38 133 LYS A CA 1
ATOM 1069 C C . LYS A 1 133 ? -26.948 17.275 17.021 1.00 88.38 133 LYS A C 1
ATOM 1071 O O . LYS A 1 133 ? -26.467 18.281 16.500 1.00 88.38 133 LYS A O 1
ATOM 1076 N N . TYR A 1 134 ? -26.418 16.060 16.876 1.00 81.69 134 TYR A N 1
ATOM 1077 C CA . TYR A 1 134 ? -25.240 15.792 16.044 1.00 81.69 134 TYR A CA 1
ATOM 1078 C C . TYR A 1 134 ? -25.587 15.433 14.598 1.00 81.69 134 TYR A C 1
ATOM 1080 O O . TYR A 1 134 ? -24.814 15.790 13.723 1.00 81.69 134 TYR A O 1
ATOM 1088 N N . GLU A 1 135 ? -26.742 14.822 14.323 1.00 72.62 135 GLU A N 1
ATOM 1089 C CA . GLU A 1 135 ? -27.223 14.597 12.947 1.00 72.62 135 GLU A CA 1
ATOM 1090 C C . GLU A 1 135 ? -27.576 15.901 12.213 1.00 72.62 135 GLU A C 1
ATOM 1092 O O . GLU A 1 135 ? -27.570 15.948 10.987 1.00 72.62 135 GLU A O 1
ATOM 1097 N N . ALA A 1 136 ? -27.865 16.976 12.950 1.00 59.28 136 ALA A N 1
ATOM 1098 C CA . ALA A 1 136 ? -28.126 18.303 12.392 1.00 59.28 136 ALA A CA 1
ATOM 1099 C C . ALA A 1 136 ? -26.853 19.104 12.031 1.00 59.28 136 ALA A C 1
ATOM 1101 O O . ALA A 1 136 ? -26.970 20.260 11.615 1.00 59.28 136 ALA A O 1
ATOM 1102 N N . LYS A 1 137 ? -25.653 18.540 12.229 1.00 53.41 137 LYS A N 1
ATOM 1103 C CA . LYS A 1 137 ? -24.355 19.148 11.893 1.00 53.41 137 LYS A CA 1
ATOM 1104 C C . LYS A 1 137 ? -23.681 18.414 10.744 1.00 53.41 137 LYS A C 1
ATOM 1106 O O . LYS A 1 137 ? -23.046 19.124 9.935 1.00 53.41 137 LYS A O 1
#

Radius of gyration: 27.7 Å; chains: 1; bounding box: 60×38×70 Å

Secondary structure (DSSP, 8-state):
---------BPPPHHHHHHHHHHHHHTT--HHHHHHHHT--HHHHHHHHTT---B-HHHHHHHHHHHH-HHHHHHHHHHHHHHHHHHHHHHHHHHHHHHHHHHHHHHHHHHHHTS-HHHHHHHHHHHHHHHHHHHT-